Protein AF-A0A414FMD2-F1 (afdb_monomer)

Sequence (123 aa):
MNNIQISNILRIQEASKQDKLVIFVGAGVSTNSGVPMWSKLIESLKDDLPESLKRETDDLKIAQLYKDSRGYKEYIEKIKETLMYGRISPNAIHYAILDLNPCHIITTNYDDLIEQAVTQKYQ

InterPro domains:
  IPR026590 Sirtuin family, catalytic core domain [PS50305] (1-123)
  IPR029035 DHS-like NAD/FAD-binding domain superfamily [SSF52467] (12-117)

Structure (mmCIF, N/CA/C/O backbone):
data_AF-A0A414FMD2-F1
#
_entry.id   AF-A0A414FMD2-F1
#
loop_
_atom_site.group_PDB
_atom_site.id
_atom_site.type_symbol
_atom_site.label_atom_id
_atom_site.label_alt_id
_atom_site.label_comp_id
_atom_site.label_asym_id
_atom_site.label_entity_id
_atom_site.label_seq_id
_atom_site.pdbx_PDB_ins_code
_atom_site.Cartn_x
_atom_site.Cartn_y
_atom_site.Cartn_z
_atom_site.occupancy
_atom_site.B_iso_or_equiv
_atom_site.auth_seq_id
_atom_site.auth_comp_id
_atom_site.auth_asym_id
_atom_site.auth_atom_id
_atom_site.pdbx_PDB_model_num
ATOM 1 N N . MET A 1 1 ? 3.695 -4.500 28.855 1.00 65.50 1 MET A N 1
ATOM 2 C CA . MET A 1 1 ? 3.378 -3.263 28.103 1.00 65.50 1 MET A CA 1
ATOM 3 C C . MET A 1 1 ? 3.648 -2.075 28.995 1.00 65.50 1 MET A C 1
ATOM 5 O O . MET A 1 1 ? 3.405 -2.182 30.190 1.00 65.50 1 MET A O 1
ATOM 9 N N . ASN A 1 2 ? 4.175 -0.980 28.451 1.00 91.62 2 ASN A N 1
ATOM 10 C CA . ASN A 1 2 ? 4.363 0.237 29.242 1.00 91.62 2 ASN A CA 1
ATOM 11 C C . ASN A 1 2 ? 3.036 1.017 29.371 1.00 91.62 2 ASN A C 1
ATOM 13 O O . ASN A 1 2 ? 2.096 0.800 28.601 1.00 91.62 2 ASN A O 1
ATOM 17 N N . ASN A 1 3 ? 2.958 1.938 30.335 1.00 94.38 3 ASN A N 1
ATOM 18 C CA . ASN A 1 3 ? 1.742 2.724 30.592 1.00 94.38 3 ASN A CA 1
ATOM 19 C C . ASN A 1 3 ? 1.273 3.526 29.363 1.00 94.38 3 ASN A C 1
ATOM 21 O O . ASN A 1 3 ? 0.076 3.735 29.179 1.00 94.38 3 ASN A O 1
ATOM 25 N N . ILE A 1 4 ? 2.204 3.933 28.492 1.00 95.81 4 ILE A N 1
ATOM 26 C CA . ILE A 1 4 ? 1.905 4.671 27.258 1.00 95.81 4 ILE A CA 1
ATOM 27 C C . ILE A 1 4 ? 1.158 3.778 26.259 1.00 95.81 4 ILE A C 1
ATOM 29 O O . ILE A 1 4 ? 0.143 4.192 25.708 1.00 95.81 4 ILE A O 1
ATOM 33 N N . GLN A 1 5 ? 1.615 2.541 26.053 1.00 96.06 5 GLN A N 1
ATOM 34 C CA . GLN A 1 5 ? 0.965 1.574 25.166 1.00 96.06 5 GLN A CA 1
ATOM 35 C C . GLN A 1 5 ? -0.459 1.267 25.629 1.00 96.06 5 GLN A C 1
ATOM 37 O O . GLN A 1 5 ? -1.377 1.286 24.814 1.00 96.06 5 GLN A O 1
ATOM 42 N N . ILE A 1 6 ? -0.653 1.043 26.935 1.00 96.94 6 ILE A N 1
ATOM 43 C CA . ILE A 1 6 ? -1.985 0.806 27.511 1.00 96.94 6 ILE A CA 1
ATOM 44 C C . ILE A 1 6 ? -2.886 2.023 27.266 1.00 96.94 6 ILE A C 1
ATOM 46 O O . ILE A 1 6 ? -3.999 1.872 26.770 1.00 96.94 6 ILE A O 1
ATOM 50 N N . SER A 1 7 ? -2.389 3.234 27.537 1.00 97.44 7 SER A N 1
ATOM 51 C CA . SER A 1 7 ? -3.137 4.472 27.293 1.00 97.44 7 SER A CA 1
ATOM 52 C C . SER A 1 7 ? -3.530 4.644 25.820 1.00 97.44 7 SER A C 1
ATOM 54 O O . SER A 1 7 ? -4.667 5.009 25.530 1.00 97.44 7 SER A O 1
ATOM 56 N N . ASN A 1 8 ? -2.631 4.338 24.882 1.00 96.75 8 ASN A N 1
ATOM 57 C CA . ASN A 1 8 ? -2.920 4.427 23.451 1.00 96.75 8 ASN A CA 1
ATOM 58 C C . ASN A 1 8 ? -3.977 3.409 23.009 1.00 96.75 8 ASN A C 1
ATOM 60 O O . ASN A 1 8 ? -4.872 3.762 22.246 1.00 96.75 8 ASN A O 1
ATOM 64 N N . ILE A 1 9 ? -3.927 2.178 23.523 1.00 96.25 9 ILE A N 1
ATOM 65 C CA . ILE A 1 9 ? -4.945 1.157 23.231 1.00 96.25 9 ILE A CA 1
ATOM 66 C C . ILE A 1 9 ? -6.311 1.589 23.757 1.00 96.25 9 ILE A C 1
ATOM 68 O O . ILE A 1 9 ? -7.292 1.510 23.022 1.00 96.25 9 ILE A O 1
ATOM 72 N N . LEU A 1 10 ? -6.377 2.107 24.987 1.00 96.94 10 LEU A N 1
ATOM 73 C CA . LEU A 1 10 ? -7.625 2.620 25.555 1.00 96.94 10 LEU A CA 1
ATOM 74 C C . LEU A 1 10 ? -8.207 3.762 24.707 1.00 96.94 10 LEU A C 1
ATOM 76 O O . LEU A 1 10 ? -9.414 3.805 24.492 1.00 96.94 10 LEU A O 1
ATOM 80 N N . ARG A 1 11 ? -7.361 4.649 24.163 1.00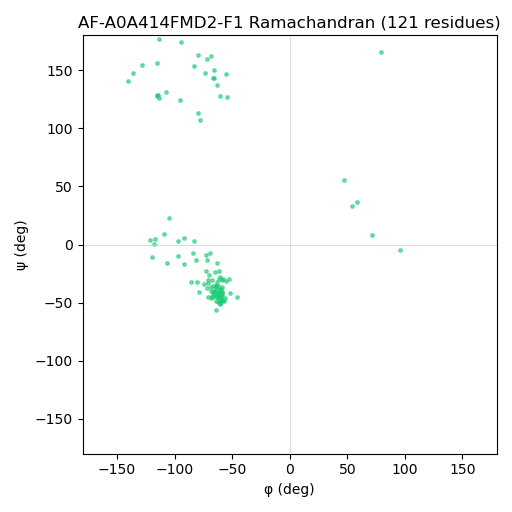 96.88 11 ARG A N 1
ATOM 81 C CA . ARG A 1 11 ? -7.800 5.716 23.245 1.00 96.88 11 ARG A CA 1
ATOM 82 C C . ARG A 1 11 ? -8.360 5.174 21.932 1.00 96.88 11 ARG A C 1
ATOM 84 O O . ARG A 1 11 ? -9.378 5.677 21.472 1.00 96.88 11 ARG A O 1
ATOM 91 N N . ILE A 1 12 ? -7.725 4.158 21.346 1.00 96.75 12 ILE A N 1
ATOM 92 C CA . ILE A 1 12 ? -8.218 3.508 20.120 1.00 96.75 12 ILE A CA 1
ATOM 93 C C . ILE A 1 12 ? -9.576 2.845 20.384 1.00 96.75 12 ILE A C 1
ATOM 95 O O . ILE A 1 12 ? -10.510 3.028 19.607 1.00 96.75 12 ILE A O 1
ATOM 99 N N . GLN A 1 13 ? -9.708 2.127 21.505 1.00 96.00 13 GLN A N 1
ATOM 100 C CA . GLN A 1 13 ? -10.969 1.500 21.909 1.00 96.00 13 GLN A CA 1
ATOM 101 C C . GLN A 1 13 ? -12.080 2.529 22.132 1.00 96.00 13 GLN A C 1
ATOM 103 O O . GLN A 1 13 ? -13.209 2.307 21.705 1.00 96.00 13 GLN A O 1
ATOM 108 N N . GLU A 1 14 ? -11.772 3.652 22.781 1.00 97.44 14 GLU A N 1
ATOM 109 C CA . GLU A 1 14 ? -12.745 4.723 22.997 1.00 97.44 14 GLU A CA 1
ATOM 110 C C . GLU A 1 14 ? -13.177 5.371 21.676 1.00 97.44 14 GLU A C 1
ATOM 112 O O . GLU A 1 14 ? -14.368 5.559 21.445 1.00 97.44 14 GLU A O 1
ATOM 117 N N . ALA A 1 15 ? -12.234 5.647 20.770 1.00 97.50 15 ALA A N 1
ATOM 118 C CA . ALA A 1 15 ? -12.549 6.184 19.449 1.00 97.50 15 ALA A CA 1
ATOM 119 C C . ALA A 1 15 ? -13.437 5.231 18.630 1.00 97.50 15 ALA A C 1
ATOM 121 O O . ALA A 1 15 ? -14.362 5.696 17.970 1.00 97.50 15 ALA A O 1
ATOM 122 N N . SER A 1 16 ? -13.191 3.917 18.704 1.00 96.38 16 SER A N 1
ATOM 123 C CA . SER A 1 16 ? -14.030 2.892 18.065 1.00 96.38 16 SER A CA 1
ATOM 124 C C . SER A 1 16 ? -15.458 2.911 18.626 1.00 96.38 16 SER A C 1
ATOM 126 O O . SER A 1 16 ? -16.418 3.038 17.871 1.00 96.38 16 SER A O 1
ATOM 128 N N . LYS A 1 17 ? -15.614 2.905 19.960 1.00 96.44 17 LYS A N 1
ATOM 129 C CA . LYS A 1 17 ? -16.932 2.957 20.627 1.00 96.44 17 LYS A CA 1
ATOM 130 C C . LYS A 1 17 ? -17.723 4.231 20.327 1.00 96.44 17 LYS A C 1
ATOM 132 O O . LYS A 1 17 ? -18.948 4.204 20.367 1.00 96.44 17 LYS A O 1
ATOM 137 N N . GLN A 1 18 ? -17.029 5.341 20.079 1.00 97.31 18 GLN A N 1
ATOM 138 C CA . GLN A 1 18 ? -17.634 6.637 19.772 1.00 97.31 18 GLN A CA 1
ATOM 139 C C . GLN A 1 18 ? -17.842 6.892 18.270 1.00 97.31 18 GLN A C 1
ATOM 141 O O . GLN A 1 18 ? -18.209 8.013 17.923 1.00 97.31 18 GLN A O 1
ATOM 146 N N . ASP A 1 19 ? -17.586 5.910 17.398 1.00 96.88 19 ASP A N 1
ATOM 147 C CA . ASP A 1 19 ? -17.680 6.047 15.934 1.00 96.88 19 ASP A CA 1
ATOM 148 C C . ASP A 1 19 ? -16.772 7.159 15.356 1.00 96.88 19 ASP A C 1
ATOM 150 O O . ASP A 1 19 ? -17.108 7.898 14.433 1.00 96.88 19 ASP A O 1
ATOM 154 N N . LYS A 1 20 ? -15.583 7.318 15.950 1.00 97.25 20 LYS A N 1
ATOM 155 C CA . LYS A 1 20 ? -14.582 8.347 15.599 1.00 97.25 20 LYS A CA 1
ATOM 156 C C . LYS A 1 20 ? -13.234 7.761 15.183 1.00 97.25 20 LYS A C 1
ATOM 158 O O . LYS A 1 20 ? -12.270 8.506 15.000 1.00 97.25 20 LYS A O 1
ATOM 163 N N . LEU A 1 21 ? -13.125 6.436 15.094 1.00 98.19 21 LEU A N 1
ATOM 164 C CA . LEU A 1 21 ? -11.876 5.777 14.737 1.00 98.19 21 LEU A CA 1
ATOM 165 C C . LEU A 1 21 ? -11.656 5.825 13.222 1.00 98.19 21 LEU A C 1
ATOM 167 O O . LEU A 1 21 ? -12.346 5.150 12.467 1.00 98.19 21 LEU A O 1
ATOM 171 N N . VAL A 1 22 ? -10.635 6.569 12.802 1.00 98.00 22 VAL A N 1
ATOM 172 C CA . VAL A 1 22 ? -10.127 6.569 11.425 1.00 98.00 22 VAL A CA 1
ATOM 173 C C . VAL A 1 22 ? -8.785 5.849 11.394 1.00 98.00 22 VAL A C 1
ATOM 175 O O . VAL A 1 22 ? -7.904 6.150 12.202 1.00 98.00 22 VAL A O 1
ATOM 178 N N . ILE A 1 23 ? -8.615 4.910 10.464 1.00 97.44 23 ILE A N 1
ATOM 179 C CA . ILE A 1 23 ? -7.370 4.148 10.302 1.00 97.44 23 ILE A CA 1
ATOM 180 C C . ILE A 1 23 ? -6.748 4.470 8.945 1.00 97.44 23 ILE A C 1
ATOM 182 O O . ILE A 1 23 ? -7.393 4.336 7.909 1.00 97.44 23 ILE A O 1
ATOM 186 N N . PHE A 1 24 ? -5.470 4.851 8.959 1.00 97.62 24 PHE A N 1
ATOM 187 C CA . PHE A 1 24 ? -4.653 4.965 7.755 1.00 97.62 24 PHE A CA 1
ATOM 188 C C . PHE A 1 24 ? -3.858 3.676 7.551 1.00 97.62 24 PHE A C 1
ATOM 190 O O . PHE A 1 24 ? -3.117 3.256 8.441 1.00 97.62 24 PHE A O 1
ATOM 197 N N . VAL A 1 25 ? -4.004 3.061 6.381 1.00 96.31 25 VAL A N 1
ATOM 198 C CA . VAL A 1 25 ? -3.347 1.804 6.019 1.00 96.31 25 VAL A CA 1
ATOM 199 C C . VAL A 1 25 ? -2.363 2.066 4.885 1.00 96.31 25 VAL A C 1
ATOM 201 O O . VAL A 1 25 ? -2.708 2.680 3.882 1.00 96.31 25 VAL A O 1
ATOM 204 N N . GLY A 1 26 ? -1.119 1.624 5.065 1.00 94.12 26 GLY A N 1
ATOM 205 C CA . GLY A 1 26 ? -0.063 1.719 4.056 1.00 94.12 26 GLY A CA 1
ATOM 206 C C . GLY A 1 26 ? 0.379 0.347 3.548 1.00 94.12 26 GLY A C 1
ATOM 207 O O . GLY A 1 26 ? -0.066 -0.691 4.047 1.00 94.12 26 GLY A O 1
ATOM 208 N N . ALA A 1 27 ? 1.298 0.333 2.580 1.00 91.38 27 ALA A N 1
ATOM 209 C CA . ALA A 1 27 ? 1.700 -0.883 1.863 1.00 91.38 27 ALA A CA 1
ATOM 210 C C . ALA A 1 27 ? 2.309 -1.955 2.782 1.00 91.38 27 ALA A C 1
ATOM 212 O O . ALA A 1 27 ? 2.244 -3.139 2.475 1.00 91.38 27 ALA A O 1
ATOM 213 N N . GLY A 1 28 ? 2.840 -1.556 3.945 1.00 92.50 28 GLY A N 1
ATOM 214 C CA . GLY A 1 28 ? 3.370 -2.476 4.956 1.00 92.50 28 GLY A CA 1
ATOM 215 C C . GLY A 1 28 ? 2.336 -3.436 5.561 1.00 92.50 28 GLY A C 1
ATOM 216 O O . GLY A 1 28 ? 2.715 -4.429 6.167 1.00 92.50 28 GLY A O 1
ATOM 217 N N . VAL A 1 29 ? 1.032 -3.183 5.408 1.00 95.25 29 VAL A N 1
ATOM 218 C CA . VAL A 1 29 ? 0.005 -4.181 5.758 1.00 95.25 29 VAL A CA 1
ATOM 219 C C . VAL A 1 29 ? -0.124 -5.231 4.651 1.00 95.25 29 VAL A C 1
ATOM 221 O O . VAL A 1 29 ? -0.198 -6.431 4.932 1.00 95.25 29 VAL A O 1
ATOM 224 N N . SER A 1 30 ? -0.078 -4.797 3.392 1.00 95.38 30 SER A N 1
ATOM 225 C CA . SER A 1 30 ? -0.174 -5.657 2.209 1.00 95.38 30 SER A CA 1
ATOM 226 C C . SER A 1 30 ? 1.092 -6.495 1.979 1.00 95.38 30 SER A C 1
ATOM 228 O O . SER A 1 30 ? 1.004 -7.587 1.415 1.00 95.38 30 SER A O 1
ATOM 230 N N . THR A 1 31 ? 2.258 -6.086 2.501 1.00 94.50 31 THR A N 1
ATOM 231 C CA . THR A 1 31 ? 3.484 -6.911 2.461 1.00 94.50 31 THR A CA 1
ATOM 232 C C . THR A 1 31 ? 3.306 -8.264 3.143 1.00 94.50 31 THR A C 1
ATOM 234 O O . THR A 1 31 ? 3.882 -9.255 2.702 1.00 94.50 31 THR A O 1
ATOM 237 N N . ASN A 1 32 ? 2.450 -8.349 4.167 1.00 94.75 32 ASN A N 1
ATOM 238 C CA . ASN A 1 32 ? 2.141 -9.612 4.843 1.00 94.75 32 ASN A CA 1
ATOM 239 C C . ASN A 1 32 ? 1.285 -10.559 3.980 1.00 94.75 32 ASN A C 1
ATOM 241 O O . ASN A 1 32 ? 1.169 -11.737 4.307 1.00 94.75 32 ASN A O 1
ATOM 245 N N . SER A 1 33 ? 0.707 -10.059 2.885 1.00 94.56 33 SER A N 1
ATOM 246 C CA . SER A 1 33 ? 0.053 -10.848 1.832 1.00 94.56 33 SER A CA 1
ATOM 247 C C . SER A 1 33 ? 0.971 -11.112 0.630 1.00 94.56 33 SER A C 1
ATOM 249 O O . SER A 1 33 ? 0.538 -11.708 -0.351 1.00 94.56 33 SER A O 1
ATOM 251 N N . GLY A 1 34 ? 2.231 -10.669 0.691 1.00 93.06 34 GLY A N 1
ATOM 252 C CA . GLY A 1 34 ? 3.222 -10.829 -0.372 1.00 93.06 34 GLY A CA 1
ATOM 253 C C . GLY A 1 34 ? 3.356 -9.631 -1.311 1.00 93.06 34 GLY A C 1
ATOM 254 O O . GLY A 1 34 ? 4.258 -9.648 -2.143 1.00 93.06 34 GLY A O 1
ATOM 255 N N . VAL A 1 35 ? 2.531 -8.582 -1.182 1.00 94.00 35 VAL A N 1
ATOM 256 C CA . VAL A 1 35 ? 2.624 -7.395 -2.052 1.00 94.00 35 VAL A CA 1
ATOM 257 C C . VAL A 1 35 ? 3.993 -6.738 -1.900 1.00 94.00 35 VAL A C 1
ATOM 259 O O . VAL A 1 35 ? 4.398 -6.441 -0.772 1.00 94.00 35 VAL A O 1
ATOM 262 N N . PRO A 1 36 ? 4.728 -6.484 -2.995 1.00 92.50 36 PRO A N 1
ATOM 263 C CA . PRO A 1 36 ? 6.017 -5.827 -2.891 1.00 92.50 36 PRO A CA 1
ATOM 264 C C . PRO A 1 36 ? 5.885 -4.391 -2.386 1.00 92.50 36 PRO A C 1
ATOM 266 O O . PRO A 1 36 ? 4.910 -3.688 -2.647 1.00 92.50 36 PRO A O 1
ATOM 269 N N . MET A 1 37 ? 6.920 -3.925 -1.694 1.00 92.38 37 MET A N 1
ATOM 270 C CA . MET A 1 37 ? 7.036 -2.516 -1.336 1.00 92.38 37 MET A CA 1
ATOM 271 C C . MET A 1 37 ? 7.275 -1.633 -2.567 1.00 92.38 37 MET A C 1
ATOM 273 O O . MET A 1 37 ? 7.783 -2.089 -3.592 1.00 92.38 37 MET A O 1
ATOM 277 N N . TRP A 1 38 ? 7.022 -0.332 -2.405 1.00 91.00 38 TRP A N 1
ATOM 278 C CA . TRP A 1 38 ? 7.328 0.706 -3.394 1.00 91.00 38 TRP A CA 1
ATOM 279 C C . TRP A 1 38 ? 8.737 0.591 -3.996 1.00 91.00 38 TRP A C 1
ATOM 281 O O . TRP A 1 38 ? 8.893 0.626 -5.212 1.00 91.00 38 TRP A O 1
ATOM 291 N N . SER A 1 39 ? 9.758 0.365 -3.164 1.00 91.38 39 SER A N 1
ATOM 292 C CA . SER A 1 39 ? 11.144 0.226 -3.628 1.00 91.38 39 SER A CA 1
ATOM 293 C C . SER A 1 39 ? 11.331 -0.922 -4.624 1.00 91.38 39 SER A C 1
ATOM 295 O O . SER A 1 39 ? 12.083 -0.781 -5.583 1.00 91.38 39 SER A O 1
ATOM 297 N N . LYS A 1 40 ? 10.615 -2.037 -4.438 1.00 92.94 40 LYS A N 1
ATOM 298 C CA . LYS A 1 40 ? 10.651 -3.187 -5.351 1.00 92.94 40 LYS A CA 1
ATOM 299 C C . LYS A 1 40 ? 9.904 -2.930 -6.651 1.00 92.94 40 LYS A C 1
ATOM 301 O O . LYS A 1 40 ? 10.351 -3.393 -7.697 1.00 92.94 40 LYS A O 1
ATOM 306 N N . LEU A 1 41 ? 8.816 -2.162 -6.604 1.00 94.12 41 LEU A N 1
ATOM 307 C CA . LEU A 1 41 ? 8.156 -1.692 -7.818 1.00 94.12 41 LEU A CA 1
ATOM 308 C C . LEU A 1 41 ? 9.113 -0.834 -8.650 1.00 94.12 41 LEU A C 1
ATOM 310 O O . LEU A 1 41 ? 9.306 -1.110 -9.830 1.00 94.12 41 LEU A O 1
ATOM 314 N N . ILE A 1 42 ? 9.754 0.157 -8.029 1.00 95.44 42 ILE A N 1
ATOM 315 C CA . ILE A 1 42 ? 10.690 1.048 -8.720 1.00 95.44 42 ILE A CA 1
ATOM 316 C C . ILE A 1 42 ? 11.904 0.297 -9.267 1.00 95.44 42 ILE A C 1
ATOM 318 O O . ILE A 1 42 ? 12.280 0.536 -10.411 1.00 95.44 42 ILE A O 1
ATOM 322 N N . GLU A 1 43 ? 12.479 -0.638 -8.505 1.00 94.69 43 GLU A N 1
ATOM 323 C CA . GLU A 1 43 ? 13.558 -1.515 -8.983 1.00 94.69 43 GLU A CA 1
ATOM 324 C C . GLU A 1 43 ? 13.126 -2.278 -10.245 1.00 94.69 43 GLU A C 1
ATOM 326 O O . GLU A 1 43 ? 13.816 -2.231 -11.259 1.00 94.69 43 GLU A O 1
ATOM 331 N N . SER A 1 44 ? 11.920 -2.857 -10.242 1.00 95.38 44 SER A N 1
ATOM 332 C CA . SER A 1 44 ? 11.385 -3.583 -11.398 1.00 95.38 44 SER A CA 1
ATOM 333 C C . SER A 1 44 ? 11.152 -2.704 -12.633 1.00 95.38 44 SER A C 1
ATOM 335 O O . SER A 1 44 ? 11.342 -3.166 -13.758 1.00 95.38 44 SER A O 1
ATOM 337 N N . LEU A 1 45 ? 10.744 -1.442 -12.450 1.00 95.94 45 LEU A N 1
ATOM 338 C CA . LEU A 1 45 ? 10.662 -0.479 -13.554 1.00 95.94 45 LEU A CA 1
ATOM 339 C C . LEU A 1 45 ? 12.065 -0.135 -14.069 1.00 95.94 45 LEU A C 1
ATOM 341 O O . LEU A 1 45 ? 12.308 -0.097 -15.273 1.00 95.94 45 LEU A O 1
ATOM 345 N N . LYS A 1 46 ? 13.006 0.099 -13.156 1.00 94.62 46 LYS A N 1
ATOM 346 C CA . LYS A 1 46 ? 14.377 0.493 -13.476 1.00 94.62 46 LYS A CA 1
ATOM 347 C C . LYS A 1 46 ? 15.145 -0.586 -14.241 1.00 94.62 46 LYS A C 1
ATOM 349 O O . LYS A 1 46 ? 15.937 -0.248 -15.119 1.00 94.62 46 LYS A O 1
ATOM 354 N N . ASP A 1 47 ? 14.902 -1.856 -13.940 1.00 93.88 47 ASP A N 1
ATOM 355 C CA . ASP A 1 47 ? 15.558 -2.989 -14.603 1.00 93.88 47 ASP A CA 1
ATOM 356 C C . ASP A 1 47 ? 15.235 -3.078 -16.101 1.00 93.88 47 ASP A C 1
ATOM 358 O O . ASP A 1 47 ? 16.095 -3.461 -16.898 1.00 93.88 47 ASP A O 1
ATOM 362 N N . ASP A 1 48 ? 14.033 -2.654 -16.492 1.00 93.31 48 ASP A N 1
ATOM 363 C CA . ASP A 1 48 ? 13.568 -2.641 -17.883 1.00 93.31 48 ASP A CA 1
ATOM 364 C C . ASP A 1 48 ? 14.022 -1.389 -18.663 1.00 93.31 48 ASP A C 1
ATOM 366 O O . ASP A 1 48 ? 13.772 -1.299 -19.873 1.00 93.31 48 ASP A O 1
ATOM 370 N N . LEU A 1 49 ? 14.632 -0.402 -17.988 1.00 92.62 49 LEU A N 1
ATOM 371 C CA . LEU A 1 49 ? 15.140 0.823 -18.608 1.00 92.62 49 LEU A CA 1
ATOM 372 C C . LEU A 1 49 ? 16.545 0.617 -19.211 1.00 92.62 49 LEU A C 1
ATOM 374 O O . LEU A 1 49 ? 17.331 -0.201 -18.723 1.00 92.62 49 LEU A O 1
ATOM 378 N N . PRO A 1 50 ? 16.917 1.401 -20.245 1.00 91.31 50 PRO A N 1
ATOM 379 C CA . PRO A 1 50 ? 18.269 1.395 -20.796 1.00 91.31 50 PRO A CA 1
ATOM 380 C C . PRO A 1 50 ? 19.344 1.664 -19.737 1.00 91.31 50 PRO A C 1
ATOM 382 O O . PRO A 1 50 ? 19.160 2.486 -18.839 1.00 91.31 50 PRO A O 1
ATOM 385 N N . GLU A 1 51 ? 20.516 1.046 -19.901 1.00 89.12 51 GLU A N 1
ATOM 386 C CA . GLU A 1 51 ? 21.638 1.141 -18.952 1.00 89.12 51 GLU A CA 1
ATOM 387 C C . GLU A 1 51 ? 22.068 2.590 -18.657 1.00 89.12 51 GLU A C 1
ATOM 389 O O . GLU A 1 51 ? 22.463 2.923 -17.541 1.00 89.12 51 GLU A O 1
ATOM 394 N N . SER A 1 52 ? 21.926 3.487 -19.639 1.00 87.94 52 SER A N 1
ATOM 395 C CA . SER A 1 52 ? 22.210 4.918 -19.486 1.00 87.94 52 SER A CA 1
ATOM 396 C C . SER A 1 52 ? 21.345 5.605 -18.424 1.00 87.94 52 SER A C 1
ATOM 398 O O . SER A 1 52 ? 21.801 6.571 -17.814 1.00 87.94 52 SER A O 1
ATOM 400 N N . LEU A 1 53 ? 20.131 5.106 -18.176 1.00 87.94 53 LEU A N 1
ATOM 401 C CA . LEU A 1 53 ? 19.171 5.669 -17.223 1.00 87.94 53 LEU A CA 1
ATOM 402 C C . LEU A 1 53 ? 19.210 4.976 -15.854 1.00 87.94 53 LEU A C 1
ATOM 404 O O . LEU A 1 53 ? 18.669 5.504 -14.886 1.00 87.94 53 LEU A O 1
ATOM 408 N N . LYS A 1 54 ? 19.918 3.847 -15.713 1.00 85.31 54 LYS A N 1
ATOM 409 C CA . LYS A 1 54 ? 20.009 3.110 -14.439 1.00 85.31 54 LYS A CA 1
ATOM 410 C C . LYS A 1 54 ? 20.798 3.830 -13.341 1.00 85.31 54 LYS A C 1
ATOM 412 O O . LYS A 1 54 ? 20.800 3.391 -12.192 1.00 85.31 54 LYS A O 1
ATOM 417 N N . ARG A 1 55 ? 21.455 4.949 -13.643 1.00 89.50 55 ARG A N 1
ATOM 418 C CA . ARG A 1 55 ? 22.075 5.799 -12.612 1.00 89.50 55 ARG A CA 1
ATOM 419 C C . ARG A 1 55 ? 21.083 6.739 -11.933 1.00 89.50 55 ARG A C 1
ATOM 421 O O . ARG A 1 55 ? 21.435 7.298 -10.903 1.00 89.50 55 ARG A O 1
ATOM 428 N N . GLU A 1 56 ? 19.877 6.905 -12.481 1.00 93.94 56 GLU A N 1
ATOM 429 C CA . GLU A 1 56 ? 18.831 7.697 -11.833 1.00 93.94 56 GLU A CA 1
ATOM 430 C C . GLU A 1 56 ? 18.431 7.048 -10.501 1.00 93.94 56 GLU A C 1
ATOM 432 O O . GLU A 1 56 ? 18.310 5.825 -10.397 1.00 93.94 56 GLU A O 1
ATOM 437 N N . THR 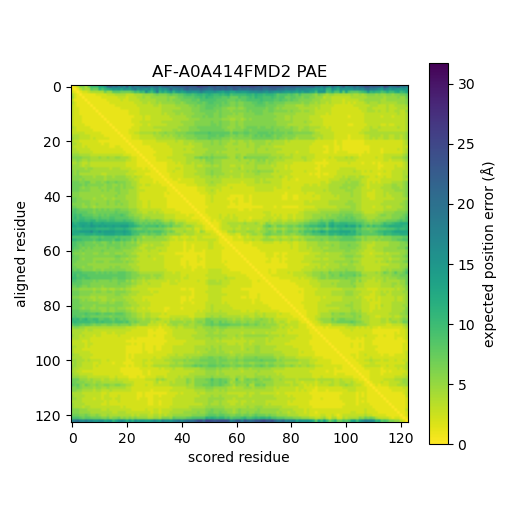A 1 57 ? 18.264 7.868 -9.471 1.00 93.75 57 THR A N 1
ATOM 438 C CA . THR A 1 57 ? 17.923 7.446 -8.105 1.00 93.75 57 THR A CA 1
ATOM 439 C C . THR A 1 57 ? 16.608 8.043 -7.622 1.00 93.75 57 THR A C 1
ATOM 441 O O . THR A 1 57 ? 16.124 7.657 -6.567 1.00 93.75 57 THR A O 1
ATOM 444 N N . ASP A 1 58 ? 16.047 9.003 -8.356 1.00 96.00 58 ASP A N 1
ATOM 445 C CA . ASP A 1 58 ? 14.737 9.573 -8.077 1.00 96.00 58 ASP A CA 1
ATOM 446 C C . ASP A 1 58 ? 13.634 8.622 -8.563 1.00 96.00 58 ASP A C 1
ATOM 448 O O . ASP A 1 58 ? 13.385 8.476 -9.762 1.00 96.00 58 ASP A O 1
ATOM 452 N N . ASP A 1 59 ? 12.967 7.982 -7.606 1.00 95.50 59 ASP A N 1
ATOM 453 C CA . ASP A 1 59 ? 11.881 7.027 -7.829 1.00 95.50 59 ASP A CA 1
ATOM 454 C C . ASP A 1 59 ? 10.767 7.568 -8.735 1.00 95.50 59 ASP A C 1
ATOM 456 O O . ASP A 1 59 ? 10.261 6.857 -9.608 1.00 95.50 59 ASP A O 1
ATOM 460 N N . LEU A 1 60 ? 10.382 8.836 -8.553 1.00 95.62 60 LEU A N 1
ATOM 461 C CA . LEU A 1 60 ? 9.295 9.438 -9.321 1.00 95.62 60 LEU A CA 1
ATOM 462 C C . LEU A 1 60 ? 9.725 9.676 -10.768 1.00 95.62 60 LEU A C 1
ATOM 464 O O . LEU A 1 60 ? 8.944 9.444 -11.694 1.00 95.62 60 LEU A O 1
ATOM 468 N N . LYS A 1 61 ? 10.983 10.077 -10.982 1.00 96.31 61 LYS A N 1
ATOM 469 C CA . LYS A 1 61 ? 11.540 10.187 -12.335 1.00 96.31 61 LYS A CA 1
ATOM 470 C C . LYS A 1 61 ? 11.677 8.830 -13.002 1.00 96.31 61 LYS A C 1
ATOM 472 O O . LYS A 1 61 ? 11.350 8.730 -14.178 1.00 96.31 61 LYS A O 1
ATOM 477 N N . ILE A 1 62 ? 12.103 7.791 -12.285 1.00 96.56 62 ILE A N 1
ATOM 478 C CA . ILE A 1 62 ? 12.188 6.428 -12.833 1.00 96.56 62 ILE A CA 1
ATOM 479 C C . ILE A 1 62 ? 10.817 5.974 -13.343 1.00 96.56 62 ILE A C 1
ATOM 481 O O . ILE A 1 62 ? 10.710 5.510 -14.479 1.00 96.56 62 ILE A O 1
ATOM 485 N N . ALA A 1 63 ? 9.760 6.162 -12.545 1.00 95.62 63 ALA A N 1
ATOM 486 C CA . ALA A 1 63 ? 8.399 5.818 -12.951 1.00 95.62 63 ALA A CA 1
ATOM 487 C C . ALA A 1 63 ? 7.954 6.590 -14.207 1.00 95.62 63 ALA A C 1
ATOM 489 O O . ALA A 1 63 ? 7.385 6.003 -15.132 1.00 95.62 63 ALA A O 1
ATOM 490 N N . GLN A 1 64 ? 8.258 7.889 -14.275 1.00 96.56 64 GLN A N 1
ATOM 491 C CA . GLN A 1 64 ? 7.936 8.723 -15.433 1.00 96.56 64 GLN A CA 1
ATOM 492 C C . GLN A 1 64 ? 8.730 8.309 -16.685 1.00 96.56 64 GLN A C 1
ATOM 494 O O . GLN A 1 64 ? 8.136 8.132 -17.745 1.00 96.56 64 GLN A O 1
ATOM 499 N N . LEU A 1 65 ? 10.037 8.059 -16.564 1.00 95.88 65 LEU A N 1
ATOM 500 C CA . LEU A 1 65 ? 10.894 7.586 -17.658 1.00 95.88 65 LEU A CA 1
ATOM 501 C C . LEU A 1 65 ? 10.427 6.230 -18.206 1.00 95.88 65 LEU A C 1
ATOM 503 O O . LEU A 1 65 ? 10.417 6.017 -19.421 1.00 95.88 65 LEU A O 1
ATOM 507 N N . TYR A 1 66 ? 10.004 5.314 -17.331 1.00 96.25 66 TYR A N 1
ATOM 508 C CA . TYR A 1 66 ? 9.403 4.050 -17.758 1.00 96.25 66 TYR A CA 1
ATOM 509 C C . TYR A 1 66 ? 8.136 4.294 -18.571 1.00 96.25 66 TYR A C 1
ATOM 511 O O . TYR A 1 66 ? 8.000 3.791 -19.685 1.00 96.25 66 TYR A O 1
ATOM 519 N N . LYS A 1 67 ? 7.218 5.106 -18.040 1.00 96.81 67 LYS A N 1
ATOM 520 C CA . LYS A 1 67 ? 5.964 5.432 -18.718 1.00 96.81 67 LYS A CA 1
ATOM 521 C C . LYS A 1 67 ? 6.198 6.094 -20.077 1.00 96.81 67 LYS A C 1
ATOM 523 O O . LYS A 1 67 ? 5.499 5.756 -21.027 1.00 96.81 67 LYS A O 1
ATOM 528 N N . ASP A 1 68 ? 7.168 6.994 -20.185 1.00 95.44 68 ASP A N 1
ATOM 529 C CA . ASP A 1 68 ? 7.482 7.679 -21.443 1.00 95.44 68 ASP A CA 1
ATOM 530 C C . ASP A 1 68 ? 8.137 6.742 -22.467 1.00 95.44 68 ASP A C 1
ATOM 532 O O . ASP A 1 68 ? 7.889 6.871 -23.664 1.00 95.44 68 ASP A O 1
ATOM 536 N N . SER A 1 69 ? 8.929 5.765 -22.013 1.00 93.75 69 SER A N 1
ATOM 537 C CA . SER A 1 69 ? 9.592 4.797 -22.898 1.00 93.75 69 SER A CA 1
ATOM 538 C C . SER A 1 69 ? 8.693 3.643 -23.359 1.00 93.75 69 SER A C 1
ATOM 540 O O . SER A 1 69 ? 8.865 3.159 -24.476 1.00 93.75 69 SER A O 1
ATOM 542 N N . ARG A 1 70 ? 7.741 3.200 -22.527 1.00 94.81 70 ARG A N 1
ATOM 543 C CA . ARG A 1 70 ? 6.861 2.039 -22.788 1.00 94.81 70 ARG A CA 1
ATOM 544 C C . ARG A 1 70 ? 5.417 2.412 -23.132 1.00 94.81 70 ARG A C 1
ATOM 546 O O . ARG A 1 70 ? 4.652 1.600 -23.644 1.00 94.81 70 ARG A O 1
ATOM 553 N N . GLY A 1 71 ? 5.021 3.652 -22.860 1.00 96.25 71 GLY A N 1
ATOM 554 C CA . GLY A 1 71 ? 3.640 4.106 -22.974 1.00 96.25 71 GLY A CA 1
ATOM 555 C C . GLY A 1 71 ? 2.767 3.701 -21.780 1.00 96.25 71 GLY A C 1
ATOM 556 O O . GLY A 1 71 ? 3.105 2.855 -20.953 1.00 96.25 71 GLY A O 1
ATOM 557 N N . TYR A 1 72 ? 1.593 4.332 -21.682 1.00 96.19 72 TYR A N 1
ATOM 558 C CA . TYR A 1 72 ? 0.715 4.209 -20.511 1.00 96.19 7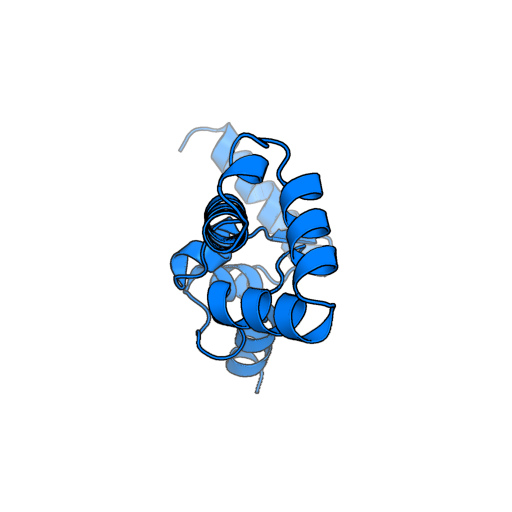2 TYR A CA 1
ATOM 559 C C . TYR A 1 72 ? 0.169 2.792 -20.284 1.00 96.19 72 TYR A C 1
ATOM 561 O O . TYR A 1 72 ? 0.035 2.372 -19.138 1.00 96.19 72 TYR A O 1
ATOM 569 N N . LYS A 1 73 ? -0.146 2.053 -21.356 1.00 97.31 73 LYS A N 1
ATOM 570 C CA . LYS A 1 73 ? -0.723 0.707 -21.246 1.00 97.31 73 LYS A CA 1
ATOM 571 C C . LYS A 1 73 ? 0.256 -0.267 -20.582 1.00 97.31 73 LYS A C 1
ATOM 573 O O . LYS A 1 73 ? -0.081 -0.825 -19.543 1.00 97.31 73 LYS A O 1
ATOM 578 N N . GLU A 1 74 ? 1.459 -0.405 -21.141 1.00 96.25 74 GLU A N 1
ATOM 579 C CA . GLU A 1 74 ? 2.505 -1.284 -20.598 1.00 96.25 74 GLU A CA 1
ATOM 580 C C . GLU A 1 74 ? 2.907 -0.863 -19.180 1.00 96.25 74 GLU A C 1
ATOM 582 O O . GLU A 1 74 ? 3.084 -1.708 -18.310 1.00 96.25 74 GLU A O 1
ATOM 587 N N . TYR A 1 75 ? 2.964 0.444 -18.907 1.00 96.69 75 TYR A N 1
ATOM 588 C CA . TYR A 1 75 ? 3.208 0.965 -17.560 1.00 96.69 75 TYR A CA 1
ATOM 589 C C . TYR A 1 75 ? 2.178 0.472 -16.532 1.00 96.69 75 TYR A C 1
ATOM 591 O O . TYR A 1 75 ? 2.547 -0.009 -15.461 1.00 96.69 75 TYR A O 1
ATOM 599 N N . ILE A 1 76 ? 0.883 0.558 -16.851 1.00 95.38 76 ILE A N 1
ATOM 600 C CA . ILE A 1 76 ? -0.176 0.083 -15.951 1.00 95.38 76 ILE A CA 1
ATOM 601 C C . ILE A 1 76 ? -0.155 -1.443 -15.813 1.00 95.38 76 ILE A C 1
ATOM 603 O O . ILE A 1 76 ? -0.350 -1.946 -14.707 1.00 95.38 76 ILE A O 1
ATOM 607 N N . GLU A 1 77 ? 0.086 -2.180 -16.900 1.00 95.50 77 GLU A N 1
ATOM 608 C CA . GLU A 1 77 ? 0.218 -3.643 -16.867 1.00 95.50 77 GLU A CA 1
ATOM 609 C C . GLU A 1 77 ? 1.378 -4.064 -15.956 1.00 95.50 77 GLU A C 1
ATOM 611 O O . GLU A 1 77 ? 1.163 -4.837 -15.022 1.00 95.50 77 GLU A O 1
ATOM 616 N N . LYS A 1 78 ? 2.556 -3.451 -16.114 1.00 95.50 78 LYS A N 1
ATOM 617 C CA . LYS A 1 78 ? 3.731 -3.695 -15.269 1.00 95.50 78 LYS A CA 1
ATOM 618 C C . LYS A 1 78 ? 3.463 -3.409 -13.792 1.00 95.50 78 LYS A C 1
ATOM 620 O O . LYS A 1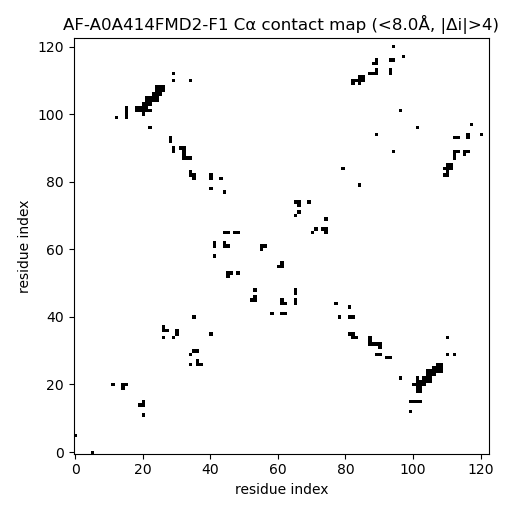 78 ? 3.859 -4.208 -12.941 1.00 95.50 78 LYS A O 1
ATOM 625 N N . ILE A 1 79 ? 2.782 -2.304 -13.462 1.00 94.31 79 ILE A N 1
ATOM 626 C CA . ILE A 1 79 ? 2.406 -1.993 -12.071 1.00 94.31 79 ILE A CA 1
ATOM 627 C C . ILE A 1 79 ? 1.498 -3.084 -11.508 1.00 94.31 79 ILE A C 1
ATOM 629 O O . ILE A 1 79 ? 1.769 -3.603 -10.427 1.00 94.31 79 ILE A O 1
ATOM 633 N N . LYS A 1 80 ? 0.434 -3.449 -12.233 1.00 93.19 80 LYS A N 1
ATOM 634 C CA . LYS A 1 80 ? -0.523 -4.467 -11.778 1.00 93.19 80 LYS A CA 1
ATOM 635 C C . LYS A 1 80 ? 0.139 -5.823 -11.581 1.00 93.19 80 LYS A C 1
ATOM 637 O O . LYS A 1 80 ? -0.137 -6.490 -10.590 1.00 93.19 80 LYS A O 1
ATOM 642 N N . GLU A 1 81 ? 1.015 -6.217 -12.499 1.00 93.88 81 GLU A N 1
ATOM 643 C CA . GLU A 1 81 ? 1.772 -7.463 -12.401 1.00 93.88 81 GLU A CA 1
ATOM 644 C C . GLU A 1 81 ? 2.713 -7.456 -11.200 1.00 93.88 81 GLU A C 1
ATOM 646 O O . GLU A 1 81 ? 2.687 -8.388 -10.398 1.00 93.88 81 GLU A O 1
ATOM 651 N N . THR A 1 82 ? 3.491 -6.384 -11.036 1.00 93.31 82 THR A N 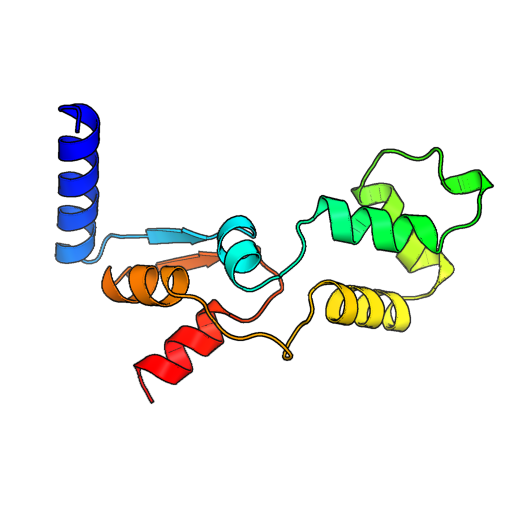1
ATOM 652 C CA . THR A 1 82 ? 4.472 -6.269 -9.951 1.00 93.31 82 THR A CA 1
ATOM 653 C C . THR A 1 82 ? 3.791 -6.226 -8.586 1.00 93.31 82 THR A C 1
ATOM 655 O O . THR A 1 82 ? 4.247 -6.873 -7.651 1.00 93.31 82 THR A O 1
ATOM 658 N N . LEU A 1 83 ? 2.667 -5.517 -8.466 1.00 92.25 83 LEU A N 1
ATOM 659 C CA . LEU A 1 83 ? 1.886 -5.443 -7.227 1.00 92.25 83 LEU A CA 1
ATOM 660 C C . LEU A 1 83 ? 0.920 -6.622 -7.043 1.00 92.25 83 LEU A C 1
ATOM 662 O O . LEU A 1 83 ? 0.176 -6.654 -6.067 1.00 92.25 83 LEU A O 1
ATOM 666 N N . MET A 1 84 ? 0.940 -7.596 -7.958 1.00 91.25 84 MET A N 1
ATOM 667 C CA . MET A 1 84 ? 0.099 -8.794 -7.928 1.00 91.25 84 MET A CA 1
ATOM 668 C C . MET A 1 84 ? -1.404 -8.495 -7.813 1.00 91.25 84 MET A C 1
ATOM 670 O O . MET A 1 84 ? -2.158 -9.264 -7.215 1.00 91.25 84 MET A O 1
ATOM 674 N N . TYR A 1 85 ? -1.846 -7.386 -8.409 1.00 90.00 85 TYR A N 1
ATOM 675 C CA . TYR A 1 85 ? -3.228 -6.920 -8.343 1.00 90.00 85 TYR A CA 1
ATOM 676 C C . TYR A 1 85 ? -4.208 -8.017 -8.795 1.00 90.00 85 TYR A C 1
ATOM 678 O O . TYR A 1 85 ? -4.052 -8.591 -9.878 1.00 90.00 85 TYR A O 1
ATOM 686 N N . GLY A 1 86 ? -5.206 -8.324 -7.960 1.00 87.50 86 GLY A N 1
ATOM 687 C CA . GLY A 1 86 ? -6.207 -9.365 -8.218 1.00 87.50 86 GLY A CA 1
ATOM 688 C C . GLY A 1 86 ? -5.705 -10.817 -8.139 1.00 87.50 86 GLY A C 1
ATOM 689 O O . GLY A 1 86 ? -6.441 -11.727 -8.513 1.00 87.50 86 GLY A O 1
ATOM 690 N N . ARG A 1 87 ? -4.464 -11.068 -7.688 1.00 90.38 87 ARG A N 1
ATOM 691 C CA . ARG A 1 87 ? -3.876 -12.424 -7.551 1.00 90.38 87 ARG A CA 1
ATOM 692 C C . ARG A 1 87 ? -3.533 -12.810 -6.109 1.00 90.38 87 ARG A C 1
ATOM 694 O O . ARG A 1 87 ? -2.934 -13.856 -5.875 1.00 90.38 87 ARG A O 1
ATOM 701 N N . ILE A 1 88 ? -3.880 -11.956 -5.159 1.00 93.25 88 ILE A N 1
ATOM 702 C CA . ILE A 1 88 ? -3.503 -12.039 -3.747 1.00 93.25 88 ILE A CA 1
ATOM 703 C C . ILE A 1 88 ? -4.744 -11.932 -2.870 1.00 93.25 88 ILE A C 1
ATOM 705 O O . ILE A 1 88 ? -5.738 -11.332 -3.274 1.00 93.25 88 ILE A O 1
ATOM 709 N N . SER A 1 89 ? -4.658 -12.493 -1.664 1.00 95.50 89 SER A N 1
ATOM 710 C CA . SER A 1 89 ? -5.740 -12.476 -0.680 1.00 95.50 89 SER A CA 1
ATOM 711 C C . SER A 1 89 ? -5.370 -11.674 0.572 1.00 95.50 89 SER A C 1
ATOM 713 O O . SER A 1 89 ? -4.183 -11.536 0.906 1.00 95.50 89 SER A O 1
ATOM 715 N N . PRO A 1 90 ? -6.366 -11.159 1.310 1.00 97.38 90 PRO A N 1
ATOM 716 C CA . PRO A 1 90 ? -6.113 -10.413 2.533 1.00 97.38 90 PRO A CA 1
ATOM 717 C C . PRO A 1 90 ? -5.494 -11.302 3.615 1.00 97.38 90 PRO A C 1
ATOM 719 O O . PRO A 1 90 ? -5.853 -12.467 3.770 1.00 97.38 90 PRO A O 1
ATOM 722 N N . ASN A 1 91 ? -4.576 -10.739 4.397 1.00 97.56 91 ASN A N 1
ATOM 723 C CA . ASN A 1 91 ? -4.024 -11.387 5.591 1.00 97.56 91 ASN A CA 1
ATOM 724 C C . ASN A 1 91 ? -4.770 -10.984 6.880 1.00 97.56 91 ASN A C 1
ATOM 726 O O . ASN A 1 91 ? -5.604 -10.079 6.875 1.00 97.56 91 ASN A O 1
ATOM 730 N N . ALA A 1 92 ? -4.418 -11.615 8.006 1.00 98.00 92 ALA A N 1
ATOM 7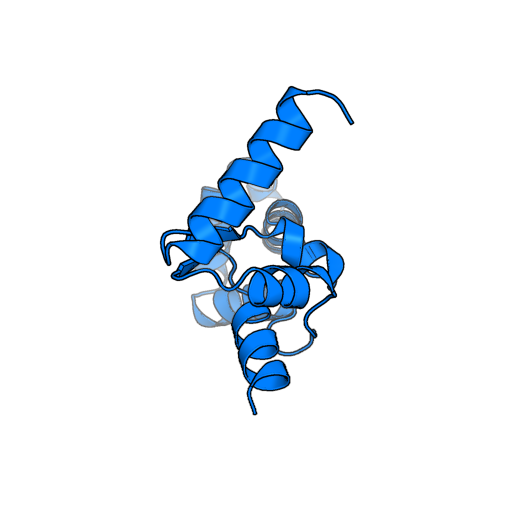31 C CA . ALA A 1 92 ? -5.052 -11.411 9.314 1.00 98.00 92 ALA A CA 1
ATOM 732 C C . ALA A 1 92 ? -5.124 -9.942 9.780 1.00 98.00 92 ALA A C 1
ATOM 734 O O . ALA A 1 92 ? -6.063 -9.579 10.483 1.00 98.00 92 ALA A O 1
ATOM 735 N N . ILE A 1 93 ? -4.175 -9.086 9.383 1.00 97.94 93 ILE A N 1
ATOM 736 C CA . ILE A 1 93 ? -4.177 -7.667 9.767 1.00 97.94 93 ILE A CA 1
ATOM 737 C C . ILE A 1 93 ? -5.340 -6.925 9.100 1.00 97.94 93 ILE A C 1
ATOM 739 O O . ILE A 1 93 ? -5.961 -6.088 9.747 1.00 97.94 93 ILE A O 1
ATOM 743 N N . HIS A 1 94 ? -5.687 -7.259 7.853 1.00 98.00 94 HIS A N 1
ATOM 744 C CA . HIS A 1 94 ? -6.833 -6.653 7.168 1.00 98.00 94 HIS A CA 1
ATOM 745 C C . HIS A 1 94 ? -8.127 -6.926 7.937 1.00 98.00 94 HIS A C 1
ATOM 747 O O . HIS A 1 94 ? -8.884 -6.005 8.224 1.00 98.00 94 HIS A O 1
ATOM 753 N N . TYR A 1 95 ? -8.340 -8.175 8.355 1.00 98.06 95 TYR A N 1
ATOM 754 C CA . TYR A 1 95 ? -9.508 -8.546 9.154 1.00 98.06 95 TYR A CA 1
ATOM 755 C C . TYR A 1 95 ? -9.497 -7.902 10.539 1.00 98.06 95 TYR A C 1
A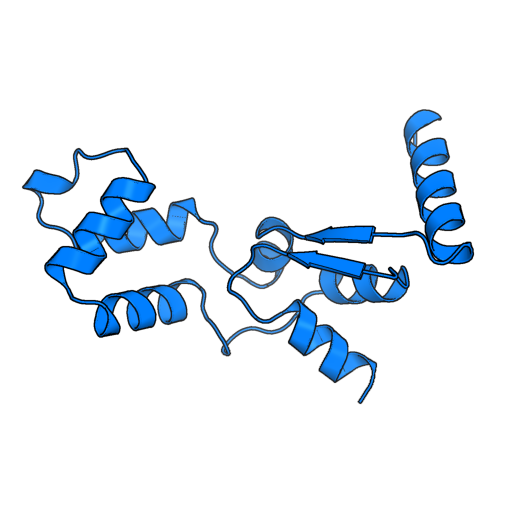TOM 757 O O . TYR A 1 95 ? -10.526 -7.391 10.968 1.00 98.06 95 TYR A O 1
ATOM 765 N N . ALA A 1 96 ? -8.334 -7.836 11.193 1.00 97.31 96 ALA A N 1
ATOM 766 C CA . ALA A 1 96 ? -8.198 -7.161 12.480 1.00 97.31 96 ALA A CA 1
ATOM 767 C C . ALA A 1 96 ? -8.517 -5.658 12.388 1.00 97.31 96 ALA A C 1
ATOM 769 O O . ALA A 1 96 ? -9.116 -5.105 13.305 1.00 97.31 96 ALA A O 1
ATOM 770 N N . ILE A 1 97 ? -8.164 -4.991 11.281 1.00 96.94 97 ILE A N 1
ATOM 771 C CA . ILE A 1 97 ? -8.559 -3.598 11.022 1.00 96.94 97 ILE A CA 1
ATOM 772 C C . ILE A 1 97 ? -10.085 -3.482 10.944 1.00 96.94 97 ILE A C 1
ATOM 774 O O . ILE A 1 97 ? -10.646 -2.565 11.536 1.00 96.94 97 ILE A O 1
ATOM 778 N N . LEU A 1 98 ? -10.761 -4.415 10.267 1.00 96.88 98 LEU A N 1
ATOM 779 C CA . LEU A 1 98 ? -12.226 -4.431 10.199 1.00 96.88 98 LEU A CA 1
ATOM 780 C C . LEU A 1 98 ? -12.869 -4.729 11.561 1.00 96.88 98 LEU A C 1
ATOM 782 O O . LEU A 1 98 ? -13.895 -4.138 11.884 1.00 96.88 98 LEU A O 1
ATOM 786 N N . ASP A 1 99 ? -12.255 -5.588 12.378 1.00 96.12 99 ASP A N 1
ATOM 787 C CA . ASP A 1 99 ? -12.722 -5.911 13.735 1.00 96.12 99 ASP A CA 1
ATOM 788 C C . ASP A 1 99 ? -12.661 -4.713 14.694 1.00 96.12 99 ASP A C 1
ATOM 790 O O . ASP A 1 99 ? -13.407 -4.664 15.671 1.00 96.12 99 ASP A O 1
ATOM 794 N N . LEU A 1 100 ? -11.810 -3.719 14.413 1.00 95.31 100 LEU A N 1
ATOM 795 C CA . LEU A 1 100 ? -11.787 -2.454 15.155 1.00 95.31 100 LEU A CA 1
ATOM 796 C C . LEU A 1 100 ? -12.989 -1.551 14.842 1.00 95.31 100 LEU A C 1
ATOM 798 O O . LEU A 1 100 ? -13.159 -0.534 15.517 1.00 95.31 100 LEU A O 1
ATOM 802 N N . ASN A 1 101 ? -13.799 -1.905 13.841 1.00 94.88 101 ASN A N 1
ATOM 803 C CA . ASN A 1 101 ? -14.955 -1.147 13.371 1.00 94.88 101 ASN A CA 1
ATOM 804 C C . ASN A 1 101 ? -14.652 0.356 13.167 1.00 94.88 101 ASN A C 1
ATOM 806 O O . ASN A 1 101 ? -15.282 1.204 13.804 1.00 94.88 101 ASN A O 1
ATOM 810 N N . PRO A 1 102 ? -13.636 0.711 12.354 1.00 96.75 102 PRO A N 1
ATOM 811 C CA . PRO A 1 102 ? -13.339 2.106 12.056 1.00 96.75 102 PRO A CA 1
ATOM 812 C C . PRO A 1 102 ? -14.473 2.736 11.240 1.00 96.75 102 PRO A C 1
ATOM 814 O O . PRO A 1 102 ? -15.017 2.102 10.337 1.00 96.75 102 PRO A O 1
ATOM 817 N N . CYS A 1 103 ? -14.774 4.009 11.493 1.00 96.75 103 CYS A N 1
ATOM 818 C CA . CYS A 1 103 ? -15.750 4.751 10.694 1.00 96.75 103 CYS A CA 1
ATOM 819 C C . CYS A 1 103 ? -15.211 5.071 9.291 1.00 96.75 103 CYS A C 1
ATOM 821 O O . CYS A 1 103 ? -15.967 5.102 8.320 1.00 96.75 103 CYS A O 1
ATOM 823 N N . HIS A 1 104 ? -13.888 5.241 9.162 1.00 97.31 104 HIS A N 1
ATOM 824 C CA . HIS A 1 104 ? -13.209 5.390 7.878 1.00 97.31 104 HIS A CA 1
ATOM 825 C C . HIS A 1 104 ? -11.877 4.639 7.843 1.00 97.31 104 HIS A C 1
ATOM 827 O O . HIS A 1 104 ? -11.085 4.680 8.789 1.00 97.31 104 HIS A O 1
ATOM 833 N N . ILE A 1 105 ? -11.601 4.021 6.698 1.00 97.81 105 ILE A N 1
ATOM 834 C CA . ILE A 1 105 ? -10.289 3.483 6.349 1.00 97.81 105 ILE A CA 1
ATOM 835 C C . ILE A 1 105 ? -9.759 4.312 5.186 1.00 97.81 105 ILE A C 1
ATOM 837 O O . ILE A 1 105 ? -10.438 4.469 4.174 1.00 97.81 105 ILE A O 1
ATOM 841 N N . ILE A 1 106 ? -8.558 4.862 5.339 1.00 97.69 106 ILE A N 1
ATOM 842 C CA . ILE A 1 106 ? -7.883 5.647 4.306 1.00 97.69 106 ILE A CA 1
ATOM 843 C C . ILE A 1 106 ? -6.630 4.885 3.893 1.00 97.69 106 ILE A C 1
ATOM 845 O O . ILE A 1 106 ? -5.828 4.498 4.740 1.00 97.69 106 ILE A O 1
ATOM 849 N N . THR A 1 107 ? -6.449 4.669 2.596 1.00 95.31 107 THR A N 1
ATOM 850 C CA . THR A 1 107 ? -5.293 3.947 2.063 1.00 95.31 107 THR A CA 1
ATOM 851 C C . THR A 1 107 ? -4.730 4.653 0.840 1.00 95.31 107 THR A C 1
ATOM 853 O O . THR A 1 107 ? -5.460 5.291 0.082 1.00 95.31 107 THR A O 1
ATOM 856 N N . THR A 1 108 ? -3.417 4.550 0.665 1.00 88.69 108 THR A N 1
ATOM 857 C CA . THR A 1 108 ? -2.714 4.942 -0.567 1.00 88.69 108 THR A CA 1
ATOM 858 C C . THR A 1 108 ? -2.205 3.722 -1.331 1.00 88.69 108 THR A C 1
ATOM 860 O O . THR A 1 108 ? -1.391 3.863 -2.243 1.00 88.69 108 THR A O 1
ATOM 863 N N . ASN A 1 109 ? -2.600 2.518 -0.914 1.00 91.31 109 ASN A N 1
ATOM 864 C CA . ASN A 1 109 ? -2.184 1.280 -1.554 1.00 91.31 109 ASN A CA 1
ATOM 865 C C . ASN A 1 109 ? -2.912 1.108 -2.891 1.00 91.31 109 ASN A C 1
ATOM 867 O O . ASN A 1 109 ? -4.052 1.538 -3.044 1.00 91.31 109 ASN A O 1
ATOM 871 N N . TYR A 1 110 ? -2.239 0.481 -3.855 1.00 87.50 110 TYR A N 1
ATOM 872 C CA . TYR A 1 110 ? -2.818 0.185 -5.169 1.00 87.50 110 TYR A CA 1
ATOM 873 C C . TYR A 1 110 ? -3.488 -1.197 -5.231 1.00 87.50 110 TYR A C 1
ATOM 875 O O . TYR A 1 110 ? -4.231 -1.458 -6.176 1.00 87.50 110 TYR A O 1
ATOM 883 N N . ASP A 1 111 ? -3.191 -2.092 -4.283 1.00 91.44 111 ASP A N 1
ATOM 884 C CA . ASP A 1 111 ? -3.892 -3.369 -4.123 1.00 91.44 111 ASP A CA 1
ATOM 885 C C . ASP A 1 111 ? -5.313 -3.182 -3.576 1.00 91.44 111 ASP A C 1
ATOM 887 O O . ASP A 1 111 ? -5.633 -2.154 -2.987 1.00 91.44 111 ASP A O 1
ATOM 891 N N . ASP A 1 112 ? -6.156 -4.192 -3.780 1.00 93.00 112 ASP A N 1
ATOM 892 C CA . ASP A 1 112 ? -7.575 -4.216 -3.410 1.00 93.00 112 ASP A CA 1
ATOM 893 C C . ASP A 1 112 ? -7.853 -5.083 -2.163 1.00 93.00 112 ASP A C 1
ATOM 895 O O . ASP A 1 112 ? -8.956 -5.597 -1.965 1.00 93.00 112 ASP A O 1
ATOM 899 N N . LEU A 1 113 ? -6.842 -5.311 -1.315 1.00 96.19 113 LEU A N 1
ATOM 900 C CA . LEU A 1 113 ? -6.935 -6.268 -0.207 1.00 96.19 113 LEU A CA 1
ATOM 901 C C . LEU A 1 113 ? -7.911 -5.839 0.895 1.00 96.19 113 LEU A C 1
ATOM 903 O O . LEU A 1 113 ? -8.505 -6.692 1.558 1.00 96.19 113 LEU A O 1
ATOM 907 N N . ILE A 1 114 ? -8.091 -4.537 1.118 1.00 96.12 114 ILE A N 1
ATOM 908 C CA . ILE A 1 114 ? -9.050 -4.042 2.116 1.00 96.12 114 ILE A CA 1
ATOM 909 C C . ILE A 1 114 ? -10.474 -4.297 1.614 1.00 96.12 114 ILE A C 1
ATOM 911 O O . ILE A 1 114 ? -11.306 -4.821 2.350 1.00 96.12 114 ILE A O 1
ATOM 915 N N . GLU A 1 115 ? -10.737 -3.996 0.346 1.00 95.06 115 GLU A N 1
ATOM 916 C CA . GLU A 1 115 ? -12.010 -4.203 -0.337 1.00 95.06 115 GLU A CA 1
ATOM 917 C C . GLU A 1 115 ? -12.366 -5.692 -0.392 1.00 95.06 115 GLU A C 1
ATOM 919 O O . GLU A 1 115 ? -13.497 -6.083 -0.086 1.00 95.06 115 GLU A O 1
ATOM 924 N N . GLN A 1 116 ? -11.384 -6.542 -0.708 1.00 95.94 116 GLN A N 1
ATOM 925 C CA . GLN A 1 116 ? -11.531 -7.992 -0.645 1.00 95.94 116 GLN A CA 1
ATOM 926 C C . GLN A 1 116 ? -11.873 -8.467 0.776 1.00 95.94 116 GLN A C 1
ATOM 928 O O . GLN A 1 116 ? -12.774 -9.289 0.932 1.00 95.94 116 GLN A O 1
ATOM 933 N N . ALA A 1 117 ? -11.202 -7.950 1.813 1.00 96.94 117 ALA A N 1
ATOM 934 C CA . ALA A 1 117 ? -11.474 -8.331 3.202 1.00 96.94 117 ALA A CA 1
ATOM 935 C C . ALA A 1 117 ? -12.884 -7.918 3.647 1.00 96.94 117 ALA A C 1
ATOM 937 O O . ALA A 1 117 ? -13.567 -8.692 4.315 1.00 96.94 117 ALA A O 1
ATOM 938 N N . VAL A 1 118 ? -13.336 -6.723 3.250 1.00 95.94 118 VAL A N 1
ATOM 939 C CA . VAL A 1 118 ? -14.706 -6.245 3.496 1.00 95.94 118 VAL A CA 1
ATOM 940 C C . VAL A 1 118 ? -15.711 -7.178 2.828 1.00 95.94 118 VAL A C 1
ATOM 942 O O . VAL A 1 118 ? -16.643 -7.644 3.481 1.00 95.94 118 VAL A O 1
ATOM 945 N N . THR A 1 119 ? -15.486 -7.498 1.554 1.00 95.56 119 THR A N 1
ATOM 946 C CA . THR A 1 119 ? -16.349 -8.396 0.777 1.00 95.56 119 THR A CA 1
ATOM 947 C C . THR A 1 119 ? -16.441 -9.772 1.439 1.00 95.56 119 THR A C 1
ATOM 949 O O . THR A 1 119 ? -17.536 -10.250 1.685 1.00 95.56 119 THR A O 1
ATOM 952 N N . GLN A 1 120 ? -15.310 -10.376 1.815 1.00 95.25 120 GLN A N 1
ATOM 953 C CA . GLN A 1 120 ? -15.264 -11.714 2.422 1.00 95.25 120 GLN A CA 1
ATOM 954 C C . GLN A 1 120 ? -15.833 -11.776 3.848 1.00 95.25 120 GLN A C 1
ATOM 956 O O . GLN A 1 120 ? -16.238 -12.844 4.295 1.00 95.25 120 GLN A O 1
ATOM 961 N N . LYS A 1 121 ? -15.814 -10.664 4.594 1.00 94.81 121 LYS A N 1
ATOM 962 C CA . LYS A 1 121 ? -16.294 -10.621 5.984 1.00 94.81 121 LYS A CA 1
ATOM 963 C C . LYS A 1 121 ? -17.800 -10.369 6.086 1.00 94.81 121 LYS A C 1
ATOM 965 O O . LYS A 1 121 ? -18.417 -10.824 7.047 1.00 94.81 121 LYS A O 1
ATOM 970 N N . TYR A 1 122 ? -18.364 -9.604 5.153 1.00 91.94 122 TYR A N 1
ATOM 971 C CA . TYR A 1 122 ? -19.735 -9.093 5.244 1.00 91.94 122 TYR A CA 1
ATOM 972 C C . TYR A 1 122 ? -20.679 -9.586 4.134 1.00 91.94 122 TYR A C 1
ATOM 974 O O . TYR A 1 122 ? -21.849 -9.199 4.145 1.00 91.94 122 TYR A O 1
ATOM 982 N N . GLN A 1 123 ? -20.206 -10.419 3.201 1.00 75.25 123 GLN A N 1
ATOM 983 C CA . GLN A 1 123 ? -21.037 -11.169 2.246 1.00 75.25 123 GLN A CA 1
ATOM 984 C C . GLN A 1 123 ? -21.012 -12.659 2.577 1.00 75.25 123 GLN A C 1
ATOM 986 O O . GLN A 1 123 ? -22.082 -13.289 2.428 1.00 75.25 123 GLN A O 1
#

Foldseek 3Di:
DDPVVVVVVVVLLVCLVVLNAEAEDECVQVVVQVFDDLVQLLVQLLVPDDPVCNVDDPSVVSLVNSCVVPPDVVSVVSSCVNRVAPNTEHDPVLLVVVVSVHNYYHYPDPHCHNVRSCVVPPD

Mean predicted aligned error: 4.08 Å

pLDDT: mean 94.38, std 4.11, range [65.5, 98.19]

Organism: NC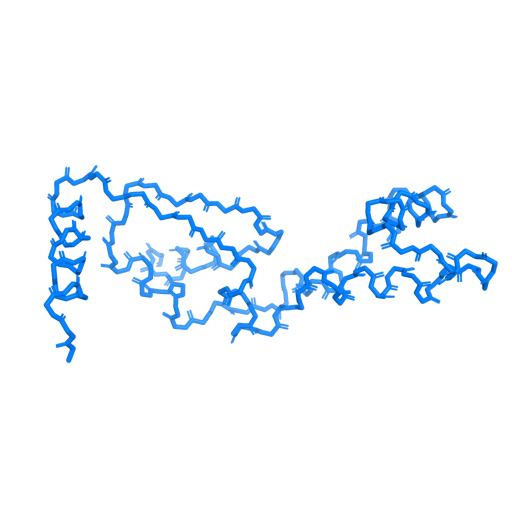BI:txid310297

Radius of gyration: 18.52 Å; Cα contacts (8 Å, |Δi|>4): 119; chains: 1; bounding box: 43×23×54 Å

Nearest PDB structures (foldseek):
  8wyc-assembly1_B  TM=8.456E-01  e=1.659E-06  Bacillus subtilis
  8wyc-assembly1_D  TM=8.420E-01  e=4.903E-06  Bacillus subtilis
  8wya-assembly1_D  TM=8.490E-01  e=4.347E-06  Bacillus subtilis
  8wya-assembly1_A  TM=8.176E-01  e=8.429E-06  Bacillus subtilis
  7uxt-assembly1_A 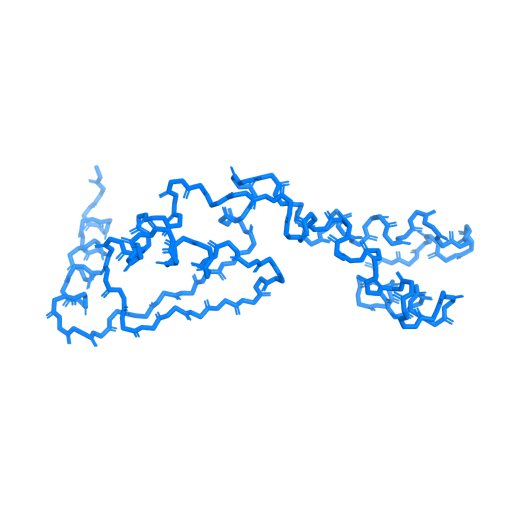 TM=8.460E-01  e=3.122E-04  Streptococcus equi

Secondary structure (DSSP, 8-state):
--HHHHHHHHHHHHHHHTT--EEEE-HHHHGGGTPPPHHHHHHHHHHTS-GGGTT---HHHHHHHHHHHHHHHHHHHHHHHHTTTTS----HHHHHHHHT--SEEEE--SS-HHHHHHHHHH-

Solvent-accessible surface area (backbone atoms only — not comparable to full-atom values): 7196 Å² total; per-residue (Å²): 131,56,75,64,58,54,51,51,51,53,51,53,52,49,26,25,77,67,64,64,23,69,46,81,47,55,58,80,64,44,39,76,45,66,33,59,52,70,70,54,50,45,50,59,50,45,71,77,45,60,78,88,58,59,77,68,79,53,60,71,56,48,56,49,54,42,29,72,74,60,33,67,66,55,42,52,50,50,50,38,61,61,45,39,54,92,76,63,63,60,41,73,65,50,52,52,54,58,73,53,50,48,69,42,80,46,67,84,53,88,58,60,39,63,61,49,38,52,50,72,72,76,108